Protein AF-A0A9D9XST0-F1 (afdb_monomer_lite)

Sequence (79 aa):
MSNLREVQGYYGKSTPTTIFVYDKRNGSRWYAVEDSTNINCTYDEIEEGTNVENLSDFDTLGADNPVNSMEDLEREVDE

Foldseek 3Di:
DFDWDWAWEAEDPRHIWIKIWTQDPVQKIWIDTAQAQKIFIASDDDHHHDYCVPTDTDDIDGHPGGDHDNVSRVVRVVD

Structure (mmCIF, N/CA/C/O backbone):
data_AF-A0A9D9XST0-F1
#
_entry.id   AF-A0A9D9XST0-F1
#
loop_
_atom_site.group_PDB
_atom_site.id
_atom_site.type_symbol
_atom_site.label_atom_id
_atom_site.label_alt_id
_atom_site.label_comp_id
_atom_site.label_asym_id
_atom_site.label_entity_id
_atom_site.label_seq_id
_atom_site.pdbx_PDB_ins_code
_atom_site.Cartn_x
_atom_site.Cartn_y
_atom_site.Cartn_z
_atom_site.occupancy
_atom_site.B_iso_or_equiv
_atom_site.auth_seq_id
_atom_site.auth_comp_id
_atom_site.auth_asym_id
_atom_site.auth_atom_id
_atom_site.pdbx_PDB_model_num
ATOM 1 N N . MET A 1 1 ? 18.848 -1.705 -3.029 1.00 47.78 1 MET A N 1
ATOM 2 C CA . MET A 1 1 ? 18.094 -2.267 -1.901 1.00 47.78 1 MET A CA 1
ATOM 3 C C . MET A 1 1 ? 16.641 -2.006 -2.221 1.00 47.78 1 MET A C 1
ATOM 5 O O . MET A 1 1 ? 16.321 -0.859 -2.503 1.00 47.78 1 MET A O 1
ATOM 9 N N . SER A 1 2 ? 15.850 -3.061 -2.389 1.00 60.78 2 SER A N 1
ATOM 10 C CA . SER A 1 2 ? 14.401 -2.972 -2.227 1.00 60.78 2 SER A CA 1
ATOM 11 C C . SER A 1 2 ? 14.168 -2.676 -0.747 1.00 60.78 2 SER A C 1
ATOM 13 O O . SER A 1 2 ? 14.777 -3.332 0.098 1.00 60.78 2 SER A O 1
ATOM 15 N N . ASN A 1 3 ? 13.408 -1.629 -0.440 1.00 88.44 3 ASN A N 1
ATOM 16 C CA . ASN A 1 3 ? 13.053 -1.308 0.937 1.00 88.44 3 ASN A CA 1
ATOM 17 C C . ASN A 1 3 ? 11.560 -1.582 1.077 1.00 88.44 3 ASN A C 1
ATOM 19 O O . ASN A 1 3 ? 10.730 -0.788 0.636 1.00 88.44 3 ASN A O 1
ATOM 23 N N . LEU A 1 4 ? 11.254 -2.755 1.621 1.00 96.00 4 LEU A N 1
ATOM 24 C CA . LEU A 1 4 ? 9.923 -3.097 2.093 1.00 96.00 4 LEU A CA 1
ATOM 25 C C . LEU A 1 4 ? 9.736 -2.495 3.482 1.00 96.00 4 LEU A C 1
ATOM 27 O O . LEU A 1 4 ? 10.656 -2.540 4.307 1.00 96.00 4 LEU A O 1
ATOM 31 N N . ARG A 1 5 ? 8.569 -1.905 3.724 1.00 96.81 5 ARG A N 1
ATOM 32 C CA . ARG A 1 5 ? 8.202 -1.369 5.034 1.00 96.81 5 ARG A CA 1
ATOM 33 C C . ARG A 1 5 ? 6.697 -1.397 5.251 1.00 96.81 5 ARG A C 1
ATOM 35 O O . ARG A 1 5 ? 5.919 -1.370 4.301 1.00 96.81 5 ARG A O 1
ATOM 42 N N . GLU A 1 6 ? 6.320 -1.369 6.518 1.00 97.44 6 GLU A N 1
ATOM 43 C CA . GLU A 1 6 ? 4.946 -1.187 6.972 1.00 97.44 6 GLU A CA 1
ATOM 44 C C . GLU A 1 6 ? 4.806 0.213 7.552 1.00 97.44 6 GLU A C 1
ATOM 46 O O . GLU A 1 6 ? 5.717 0.698 8.229 1.00 97.44 6 GLU A O 1
ATOM 51 N N . VAL A 1 7 ? 3.671 0.853 7.293 1.00 97.50 7 VAL A N 1
ATOM 52 C CA . VAL A 1 7 ? 3.302 2.115 7.937 1.00 97.50 7 VAL A CA 1
ATOM 53 C C . VAL A 1 7 ? 1.856 2.052 8.401 1.00 97.50 7 VAL A C 1
ATOM 55 O O . VAL A 1 7 ? 1.010 1.442 7.740 1.00 97.50 7 VAL A O 1
ATOM 58 N N . GLN A 1 8 ? 1.553 2.680 9.535 1.00 98.31 8 GLN A N 1
ATOM 59 C CA . GLN A 1 8 ? 0.167 2.833 9.970 1.00 98.31 8 GLN A CA 1
ATOM 60 C C . GLN A 1 8 ? -0.438 4.057 9.292 1.00 98.31 8 GLN A C 1
ATOM 62 O O . GLN A 1 8 ? 0.113 5.153 9.338 1.00 98.31 8 GLN A O 1
ATOM 67 N N . GLY A 1 9 ? -1.590 3.888 8.656 1.00 97.75 9 GLY A N 1
ATOM 68 C CA . GLY A 1 9 ? -2.253 4.952 7.916 1.00 97.75 9 GLY A CA 1
ATOM 69 C C . GLY A 1 9 ? -3.761 4.797 7.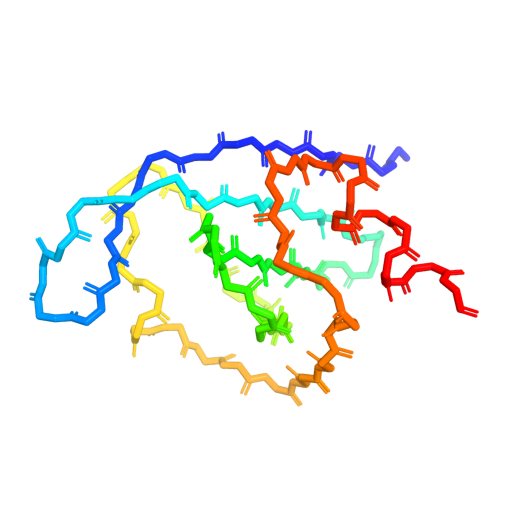928 1.00 97.75 9 GLY A C 1
ATOM 70 O O . GLY A 1 9 ? -4.343 4.255 8.869 1.00 97.75 9 GLY A O 1
ATOM 71 N N . TYR A 1 10 ? -4.402 5.308 6.884 1.00 98.06 10 TYR A N 1
ATOM 72 C CA . TYR A 1 10 ? -5.848 5.305 6.755 1.00 98.06 10 TYR A CA 1
ATOM 73 C C . TYR A 1 10 ? -6.289 4.904 5.352 1.00 98.06 10 TYR A C 1
ATOM 75 O O . TYR A 1 10 ? -5.651 5.256 4.360 1.00 98.06 10 TYR A O 1
ATOM 83 N N . TYR A 1 11 ? -7.435 4.234 5.292 1.00 95.12 11 TYR A N 1
ATOM 84 C CA . TYR A 1 11 ? -8.175 3.950 4.069 1.00 95.12 11 TYR A CA 1
ATOM 85 C C . TYR A 1 11 ? -9.582 4.562 4.134 1.00 95.12 11 TYR A C 1
ATOM 87 O O . TYR A 1 11 ? -10.195 4.675 5.209 1.00 95.12 11 TYR A O 1
ATOM 95 N N . GLY A 1 12 ? -10.116 4.980 2.985 1.00 91.31 12 GLY A N 1
ATOM 96 C CA . GLY A 1 12 ? -11.415 5.636 2.897 1.00 91.31 12 GLY A CA 1
ATOM 97 C C . GLY A 1 12 ? -11.496 6.929 3.724 1.00 91.31 12 GLY A C 1
ATOM 98 O O . GLY A 1 12 ? -10.598 7.771 3.727 1.00 91.31 12 GLY A O 1
ATOM 99 N N . LYS A 1 13 ? -12.610 7.114 4.450 1.00 87.00 13 LYS A N 1
ATOM 100 C CA . LYS A 1 13 ? -12.870 8.374 5.173 1.00 87.00 13 LYS A CA 1
ATOM 101 C C . LYS A 1 13 ? -11.908 8.642 6.328 1.00 87.00 13 LYS A C 1
ATOM 103 O O . LYS A 1 13 ? -11.693 9.819 6.592 1.00 87.00 13 LYS A O 1
ATOM 108 N N . SER A 1 14 ? -11.424 7.610 7.029 1.00 89.38 14 SER A N 1
ATOM 109 C CA . SER A 1 14 ? -10.433 7.647 8.134 1.00 89.38 14 SER A CA 1
ATOM 110 C C . SER A 1 14 ? -10.346 6.274 8.835 1.00 89.38 14 SER A C 1
ATOM 112 O O . SER A 1 14 ? -10.233 6.215 10.058 1.00 89.38 14 SER A O 1
ATOM 114 N N . THR A 1 15 ? -10.484 5.153 8.122 1.00 96.38 15 THR A N 1
ATOM 115 C CA . THR A 1 15 ? -10.380 3.831 8.766 1.00 96.38 15 THR A CA 1
ATOM 116 C C . THR A 1 15 ? -8.902 3.522 8.996 1.00 96.38 15 THR A C 1
ATOM 118 O O . THR A 1 15 ? -8.190 3.442 7.997 1.00 96.38 15 THR A O 1
ATOM 121 N N . PRO A 1 16 ? -8.420 3.384 10.248 1.00 97.44 16 PRO A N 1
ATOM 122 C CA . PRO A 1 16 ? -7.022 3.052 10.507 1.00 97.44 16 PRO A CA 1
ATOM 123 C C . PRO A 1 16 ? -6.673 1.700 9.892 1.00 97.44 16 PRO A C 1
ATOM 125 O O . PRO A 1 16 ? -7.473 0.769 9.988 1.00 97.44 16 PRO A O 1
ATOM 128 N N . THR A 1 17 ? -5.504 1.601 9.271 1.00 97.50 17 THR A N 1
ATOM 129 C CA . THR A 1 17 ? -5.078 0.383 8.581 1.00 97.50 17 THR A CA 1
ATOM 130 C C . THR A 1 17 ? -3.563 0.291 8.480 1.00 97.50 17 THR A C 1
ATOM 132 O O . THR A 1 17 ? -2.873 1.315 8.451 1.00 97.50 17 THR A O 1
ATOM 135 N N . THR A 1 18 ? -3.053 -0.931 8.355 1.00 98.38 18 THR A N 1
ATOM 136 C CA . THR A 1 18 ? -1.670 -1.172 7.942 1.00 98.38 18 THR A CA 1
ATOM 137 C C . THR A 1 18 ? -1.554 -0.987 6.429 1.00 98.38 18 THR A C 1
ATOM 139 O O . THR A 1 18 ? -2.424 -1.429 5.673 1.00 98.38 18 THR A O 1
ATOM 142 N N . ILE A 1 19 ? -0.496 -0.306 5.989 1.00 98.50 19 ILE A N 1
ATOM 143 C CA . ILE A 1 19 ? -0.137 -0.141 4.580 1.00 98.50 19 ILE A CA 1
ATOM 144 C C . ILE A 1 19 ? 1.231 -0.787 4.373 1.00 98.50 19 ILE A C 1
ATOM 146 O O . ILE A 1 19 ? 2.218 -0.391 4.998 1.00 98.50 19 ILE A O 1
ATOM 150 N N . PHE A 1 20 ? 1.290 -1.759 3.472 1.00 98.50 20 PHE A N 1
ATOM 151 C CA . PHE A 1 20 ? 2.533 -2.357 3.002 1.00 98.50 20 PHE A CA 1
ATOM 152 C C . PHE A 1 20 ? 3.087 -1.501 1.871 1.00 98.50 20 PHE A C 1
ATOM 154 O O . PHE A 1 20 ? 2.348 -1.155 0.952 1.00 98.50 20 PHE A O 1
ATOM 161 N N . VAL A 1 21 ? 4.371 -1.149 1.930 1.00 98.31 21 VAL A N 1
ATOM 162 C CA . VAL A 1 21 ? 5.030 -0.292 0.938 1.00 98.31 21 VAL A CA 1
ATOM 163 C C . VAL A 1 21 ? 6.288 -0.970 0.423 1.00 98.31 21 VAL A C 1
ATOM 165 O O . VAL A 1 21 ? 7.137 -1.415 1.195 1.00 98.31 21 VAL A O 1
ATOM 168 N N . TYR A 1 22 ? 6.430 -0.984 -0.897 1.00 97.31 22 TYR A N 1
ATOM 169 C CA . TYR A 1 22 ? 7.590 -1.472 -1.617 1.00 97.31 22 TYR A CA 1
ATOM 170 C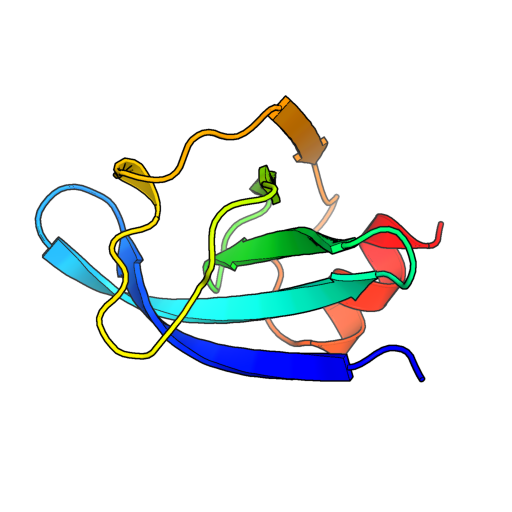 C . TYR A 1 22 ? 8.210 -0.343 -2.455 1.00 97.31 22 TYR A C 1
ATOM 172 O O . TYR A 1 22 ? 7.781 -0.043 -3.574 1.00 97.31 22 TYR A O 1
ATOM 180 N N . ASP A 1 23 ? 9.276 0.258 -1.916 1.00 96.69 23 ASP A N 1
ATOM 181 C CA . ASP A 1 23 ? 10.083 1.271 -2.601 1.00 96.69 23 ASP A CA 1
ATOM 182 C C . ASP A 1 23 ? 10.965 0.638 -3.703 1.00 96.69 23 ASP A C 1
ATOM 184 O O . ASP A 1 23 ? 11.848 -0.193 -3.437 1.00 96.69 23 ASP A O 1
ATOM 188 N N . LYS A 1 24 ? 10.785 1.079 -4.954 1.00 94.44 24 LYS A N 1
ATOM 189 C CA . LYS A 1 24 ? 11.610 0.686 -6.108 1.00 94.44 24 LYS A CA 1
ATOM 190 C C . LYS A 1 24 ? 12.733 1.699 -6.356 1.00 94.44 24 LYS A C 1
ATOM 192 O O . LYS A 1 24 ? 12.668 2.874 -6.003 1.00 94.44 24 LYS A O 1
ATOM 197 N N . ARG A 1 25 ? 13.801 1.259 -7.034 1.00 92.44 25 ARG A N 1
ATOM 198 C CA . ARG A 1 25 ? 15.000 2.093 -7.292 1.00 92.44 25 ARG A CA 1
ATOM 199 C C . ARG A 1 25 ? 14.748 3.301 -8.200 1.00 92.44 25 ARG A C 1
ATOM 201 O O . ARG A 1 25 ? 15.541 4.235 -8.186 1.00 92.44 25 ARG A O 1
ATOM 208 N N . ASN A 1 26 ? 13.698 3.254 -9.012 1.00 92.69 26 ASN A N 1
ATOM 209 C CA . ASN A 1 26 ? 13.258 4.348 -9.883 1.00 92.69 26 ASN A CA 1
ATOM 210 C C . ASN A 1 26 ? 12.455 5.427 -9.126 1.00 92.69 26 ASN A C 1
ATOM 212 O O . ASN A 1 26 ? 12.038 6.398 -9.748 1.00 92.69 26 ASN A O 1
ATOM 216 N N . GLY A 1 27 ? 12.235 5.262 -7.817 1.00 93.81 27 GLY A N 1
ATOM 217 C CA . GLY A 1 27 ? 11.465 6.187 -6.989 1.00 93.81 27 GLY A CA 1
ATOM 218 C C . GLY A 1 27 ? 9.960 5.924 -6.970 1.00 93.81 27 GLY A C 1
ATOM 219 O O . GLY A 1 27 ? 9.253 6.652 -6.281 1.00 93.81 27 GLY A O 1
ATOM 220 N N . SER A 1 28 ? 9.464 4.909 -7.690 1.00 96.44 28 SER A N 1
ATOM 221 C CA . SER A 1 28 ? 8.070 4.487 -7.562 1.00 96.44 28 SER A CA 1
ATOM 222 C C . SER A 1 28 ? 7.869 3.654 -6.300 1.00 96.44 28 SER A C 1
ATOM 224 O O . SER A 1 28 ? 8.780 2.951 -5.850 1.00 96.44 28 SER A O 1
ATOM 226 N N . ARG A 1 29 ? 6.657 3.700 -5.757 1.00 97.44 29 ARG A N 1
ATOM 227 C CA . ARG A 1 29 ? 6.269 2.986 -4.544 1.00 97.44 29 ARG A CA 1
ATOM 228 C C . ARG A 1 29 ? 5.017 2.200 -4.837 1.00 97.44 29 ARG A C 1
ATOM 230 O O . ARG A 1 29 ? 3.967 2.784 -5.090 1.00 97.44 29 ARG A O 1
ATOM 237 N N . TRP A 1 30 ? 5.159 0.885 -4.830 1.00 98.06 30 TRP A N 1
ATOM 238 C CA . TRP A 1 30 ? 4.003 0.006 -4.833 1.00 98.06 30 TRP A CA 1
ATOM 239 C C . TRP A 1 30 ? 3.500 -0.124 -3.409 1.00 98.06 30 TRP A C 1
ATOM 241 O O . TRP A 1 30 ? 4.307 -0.200 -2.482 1.00 98.06 30 TRP A O 1
ATOM 251 N N . TYR A 1 31 ? 2.192 -0.118 -3.221 1.00 98.38 31 TYR A N 1
ATOM 252 C CA . TYR A 1 31 ? 1.610 -0.268 -1.905 1.00 98.38 31 TYR A CA 1
ATOM 253 C C . TYR A 1 31 ? 0.286 -1.013 -1.957 1.00 98.38 31 TYR A C 1
ATOM 255 O O . TYR A 1 31 ? -0.427 -1.000 -2.961 1.00 98.38 31 TYR A O 1
ATOM 263 N N . ALA A 1 32 ? -0.041 -1.640 -0.837 1.00 98.38 32 ALA A N 1
ATOM 264 C CA . ALA A 1 32 ? -1.321 -2.280 -0.610 1.00 98.38 32 ALA A CA 1
ATOM 265 C C . ALA A 1 32 ? -1.772 -2.002 0.819 1.00 98.38 32 ALA A C 1
ATOM 267 O O . ALA A 1 32 ? -0.964 -1.953 1.746 1.00 98.38 32 ALA A O 1
ATOM 268 N N . VAL A 1 33 ? -3.075 -1.821 0.989 1.00 97.94 33 VAL A N 1
ATOM 269 C CA . VAL A 1 33 ? -3.701 -1.822 2.310 1.00 97.94 33 VAL A CA 1
ATOM 270 C C . VAL A 1 33 ? -3.854 -3.276 2.765 1.00 97.94 33 VAL A C 1
ATOM 272 O O . VAL A 1 33 ? -4.126 -4.144 1.939 1.00 97.94 33 VAL A O 1
ATOM 275 N N . GLU A 1 34 ? -3.673 -3.552 4.053 1.00 97.75 34 GLU A N 1
ATOM 276 C CA . GLU A 1 34 ? -3.943 -4.876 4.633 1.00 97.75 34 GLU A CA 1
ATOM 277 C C . GLU A 1 34 ? -5.343 -5.393 4.258 1.00 97.75 34 GLU A C 1
ATOM 279 O O . GLU A 1 34 ? -6.298 -4.620 4.163 1.00 97.75 34 GLU A O 1
ATOM 284 N N . ASP A 1 35 ? -5.446 -6.696 3.983 1.00 97.44 35 ASP A N 1
ATOM 285 C CA . ASP A 1 35 ? -6.648 -7.372 3.472 1.00 97.44 35 ASP A CA 1
ATOM 286 C C . ASP A 1 35 ? -7.148 -6.887 2.089 1.00 97.44 35 ASP A C 1
ATOM 288 O O . ASP A 1 35 ? -8.195 -7.332 1.604 1.00 97.44 35 ASP A O 1
ATOM 292 N N . SER A 1 36 ? -6.403 -6.018 1.397 1.00 96.94 36 SER A N 1
ATOM 293 C CA . SER A 1 36 ? -6.715 -5.592 0.029 1.00 96.94 36 SER A CA 1
ATOM 294 C C . SER A 1 36 ? -6.145 -6.562 -1.001 1.00 96.94 36 SER A C 1
ATOM 296 O O . SER A 1 36 ? -5.026 -7.052 -0.873 1.00 96.94 36 SER A O 1
ATOM 298 N N . THR A 1 37 ? -6.886 -6.780 -2.084 1.00 97.88 37 THR A N 1
ATOM 299 C CA . THR A 1 37 ? -6.351 -7.373 -3.321 1.00 97.88 37 THR A CA 1
ATOM 300 C C . THR A 1 37 ? -5.902 -6.309 -4.321 1.00 97.88 37 THR A C 1
ATOM 302 O O . THR A 1 37 ? -5.303 -6.636 -5.338 1.00 97.88 37 THR A O 1
ATOM 305 N N . ASN A 1 38 ? -6.225 -5.037 -4.078 1.00 97.69 38 ASN A N 1
ATOM 306 C CA . ASN A 1 38 ? -5.812 -3.933 -4.930 1.00 97.69 38 ASN A CA 1
ATOM 307 C C . ASN A 1 38 ? -4.440 -3.415 -4.494 1.00 97.69 38 ASN A C 1
ATOM 309 O O . ASN A 1 38 ? -4.281 -3.008 -3.337 1.00 97.69 38 ASN A O 1
ATOM 313 N N . ILE A 1 39 ? -3.495 -3.410 -5.431 1.00 98.25 39 ILE A N 1
ATOM 314 C CA . ILE A 1 39 ? -2.131 -2.926 -5.251 1.00 98.25 39 ILE A CA 1
ATOM 315 C C . ILE A 1 39 ? -1.946 -1.730 -6.181 1.00 98.25 39 ILE A C 1
ATOM 317 O O . ILE A 1 39 ? -2.149 -1.825 -7.390 1.00 98.25 39 ILE A O 1
ATOM 321 N N . ASN A 1 40 ? -1.550 -0.595 -5.623 1.00 98.50 40 ASN A N 1
ATOM 322 C CA . ASN A 1 40 ? -1.419 0.660 -6.353 1.00 98.50 40 ASN A CA 1
ATOM 323 C C . ASN A 1 40 ? 0.045 1.101 -6.413 1.00 98.50 40 ASN A C 1
ATOM 325 O O . ASN A 1 40 ? 0.856 0.724 -5.566 1.00 98.50 40 ASN A O 1
ATOM 329 N N . CYS A 1 41 ? 0.385 1.923 -7.404 1.00 98.06 41 CYS A N 1
ATOM 330 C CA . CYS A 1 41 ? 1.705 2.524 -7.538 1.00 98.06 41 CYS A CA 1
ATOM 331 C C . CYS A 1 41 ? 1.623 4.047 -7.548 1.00 98.06 41 CYS A C 1
ATOM 333 O O . CYS A 1 41 ? 0.876 4.633 -8.334 1.00 98.06 41 CYS A O 1
ATOM 335 N N . THR A 1 42 ? 2.453 4.691 -6.730 1.00 98.50 42 THR A N 1
ATOM 336 C CA . THR A 1 42 ? 2.552 6.151 -6.652 1.00 98.50 42 THR A CA 1
ATOM 337 C C . THR A 1 42 ? 4.008 6.629 -6.614 1.00 98.50 42 THR A C 1
ATOM 339 O O . THR A 1 42 ? 4.933 5.867 -6.322 1.00 98.50 42 THR A O 1
ATOM 342 N N . TYR A 1 43 ? 4.227 7.900 -6.953 1.00 97.88 43 TYR A N 1
ATOM 343 C CA . TYR A 1 43 ? 5.482 8.615 -6.691 1.00 97.88 43 TYR A CA 1
ATOM 344 C C . TYR A 1 43 ? 5.401 9.486 -5.434 1.00 97.88 43 TYR A C 1
ATOM 346 O O . TYR A 1 43 ? 6.421 10.053 -5.026 1.00 97.88 43 TYR A O 1
ATOM 354 N N . ASP A 1 44 ? 4.229 9.572 -4.811 1.00 98.06 44 ASP A N 1
ATOM 355 C CA . ASP A 1 44 ? 4.035 10.279 -3.554 1.00 98.06 44 ASP A CA 1
ATOM 356 C C . ASP A 1 44 ? 4.709 9.518 -2.406 1.00 98.06 44 ASP A C 1
ATOM 358 O O . ASP A 1 44 ? 4.949 8.306 -2.473 1.00 98.06 44 ASP A O 1
ATOM 362 N N . GLU A 1 45 ? 5.081 10.243 -1.356 1.00 96.75 45 GLU A N 1
ATOM 363 C CA . GLU A 1 45 ? 5.625 9.641 -0.142 1.00 96.75 45 GLU A CA 1
ATOM 364 C C . GLU A 1 45 ? 4.499 9.018 0.687 1.00 96.75 45 GLU A C 1
ATOM 366 O O . GLU A 1 45 ? 3.415 9.584 0.815 1.00 96.75 45 GLU A O 1
ATOM 371 N N . ILE A 1 46 ? 4.770 7.841 1.254 1.00 97.56 46 ILE A N 1
ATOM 372 C CA . ILE A 1 46 ? 3.849 7.141 2.152 1.00 97.56 46 ILE A CA 1
ATOM 373 C C . ILE A 1 46 ? 4.529 7.024 3.512 1.00 97.56 46 ILE A C 1
ATOM 375 O O . ILE A 1 46 ? 5.541 6.329 3.666 1.00 97.56 46 ILE A O 1
ATOM 379 N N . GLU A 1 47 ? 3.972 7.735 4.482 1.00 97.25 47 GLU A N 1
ATOM 380 C CA . GLU A 1 47 ? 4.473 7.863 5.850 1.00 97.25 47 GLU A CA 1
ATOM 381 C C . GLU A 1 47 ? 3.382 7.531 6.879 1.00 97.25 47 GLU A C 1
ATOM 383 O O . GLU A 1 47 ? 2.207 7.367 6.538 1.00 97.25 47 GLU A O 1
ATOM 388 N N . GLU A 1 48 ? 3.757 7.477 8.155 1.00 97.81 48 GLU A N 1
ATOM 389 C CA . GLU A 1 48 ? 2.818 7.319 9.268 1.00 97.81 48 GLU A CA 1
ATOM 390 C C . GLU A 1 48 ? 1.688 8.363 9.223 1.00 97.81 48 GLU A C 1
ATOM 392 O O . GLU A 1 48 ? 1.917 9.570 9.129 1.00 97.81 48 GLU A O 1
ATOM 397 N N . GLY A 1 49 ? 0.447 7.892 9.307 1.00 97.62 49 GLY A N 1
ATOM 398 C CA . GLY A 1 49 ? -0.765 8.701 9.226 1.00 97.62 49 GLY A CA 1
ATOM 399 C C . GLY A 1 49 ? -1.224 9.047 7.805 1.00 97.62 49 GLY A C 1
ATOM 400 O O . GLY A 1 49 ? -2.210 9.774 7.664 1.00 97.62 49 GLY A O 1
ATOM 401 N N . THR A 1 50 ? -0.566 8.533 6.761 1.00 97.38 50 THR A N 1
ATOM 402 C CA . THR A 1 50 ? -0.993 8.742 5.366 1.00 97.38 50 THR A CA 1
ATOM 403 C C . THR A 1 50 ? -2.387 8.168 5.135 1.00 97.38 50 THR A C 1
ATOM 405 O O . THR A 1 50 ? -2.664 7.028 5.499 1.00 97.38 50 THR A O 1
ATOM 408 N N . ASN A 1 51 ? -3.266 8.944 4.496 1.00 97.50 51 ASN A N 1
ATOM 409 C CA . ASN A 1 51 ? -4.500 8.416 3.923 1.00 97.50 51 ASN A CA 1
ATOM 410 C C . ASN A 1 51 ? -4.264 8.125 2.440 1.00 97.50 51 ASN A C 1
ATOM 412 O O . ASN A 1 51 ? -4.031 9.060 1.671 1.00 97.50 51 ASN A O 1
ATOM 416 N N . VAL A 1 52 ? -4.332 6.849 2.058 1.00 96.31 52 VAL A N 1
ATOM 417 C CA . VAL A 1 52 ? -3.999 6.410 0.694 1.00 96.31 52 VAL A CA 1
ATOM 418 C C . VAL A 1 52 ? -4.949 6.964 -0.369 1.00 96.31 52 VAL A C 1
ATOM 420 O O . VAL A 1 52 ? -4.546 7.139 -1.508 1.00 96.31 52 VAL A O 1
ATOM 423 N N . GLU A 1 53 ? -6.170 7.355 0.005 1.00 96.00 53 GLU A N 1
ATOM 424 C CA . GLU A 1 53 ? -7.146 7.982 -0.905 1.00 96.00 53 GLU A CA 1
ATOM 425 C C . GLU A 1 53 ? -6.710 9.366 -1.413 1.00 96.00 53 GLU A C 1
ATOM 427 O O . GLU A 1 53 ? -7.287 9.898 -2.360 1.00 96.00 53 GLU A O 1
ATOM 432 N N . ASN A 1 54 ? -5.723 9.985 -0.757 1.00 96.19 54 ASN A N 1
ATOM 433 C CA . ASN A 1 54 ? -5.179 11.281 -1.159 1.00 96.19 54 ASN A CA 1
ATOM 434 C C . ASN A 1 54 ? -3.944 11.154 -2.061 1.00 96.19 54 ASN A C 1
ATOM 436 O O . ASN A 1 54 ? -3.428 12.180 -2.506 1.00 96.19 54 ASN A O 1
ATOM 440 N N . LEU A 1 55 ? -3.448 9.934 -2.283 1.00 97.00 55 LEU A N 1
ATOM 441 C CA . LEU A 1 55 ? -2.294 9.681 -3.136 1.00 97.00 55 LEU A CA 1
ATOM 442 C C . LEU A 1 55 ? -2.702 9.760 -4.608 1.00 97.00 55 LEU A C 1
ATOM 444 O O . LEU A 1 55 ? -3.821 9.420 -4.99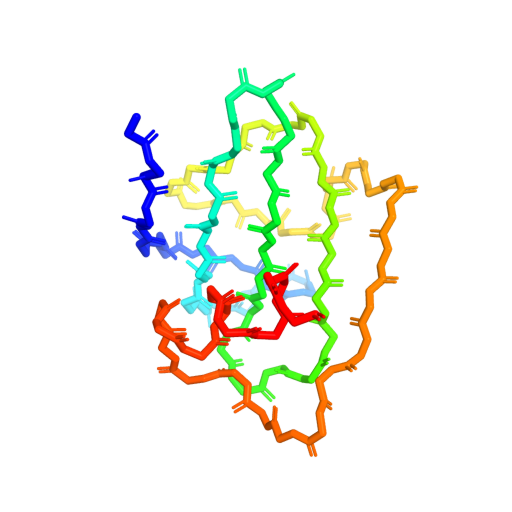5 1.00 97.00 55 LEU A O 1
ATOM 448 N N . SER A 1 56 ? -1.774 10.209 -5.445 1.00 97.44 56 SER A N 1
ATOM 449 C CA . SER A 1 56 ? -1.929 10.192 -6.893 1.00 97.44 56 SER A CA 1
ATOM 450 C C . SER A 1 56 ? -1.344 8.899 -7.453 1.00 97.44 56 SER A C 1
ATOM 452 O O . SER A 1 56 ? -0.160 8.835 -7.800 1.00 97.44 56 SER A O 1
ATOM 454 N N . ASP A 1 57 ? -2.178 7.870 -7.565 1.00 97.56 57 ASP A N 1
ATOM 455 C CA . ASP A 1 57 ? -1.786 6.600 -8.175 1.00 97.56 57 ASP A CA 1
ATOM 456 C C . ASP A 1 57 ? -1.664 6.734 -9.699 1.00 97.56 57 ASP A C 1
ATOM 458 O O . ASP A 1 57 ? -2.489 7.378 -10.354 1.00 97.56 57 ASP A O 1
ATOM 462 N N . PHE A 1 58 ? -0.631 6.125 -10.279 1.00 96.19 58 PHE A N 1
ATOM 463 C CA . PHE A 1 58 ? -0.406 6.127 -11.729 1.00 96.19 58 PHE A CA 1
ATOM 464 C C . PHE A 1 58 ? -0.410 4.727 -12.351 1.00 96.19 58 PHE A C 1
ATOM 466 O O . PHE A 1 58 ? -0.449 4.620 -13.577 1.00 96.19 58 PHE A O 1
ATOM 473 N N . ASP A 1 59 ? -0.370 3.677 -11.531 1.00 97.38 59 ASP A N 1
ATOM 474 C CA . ASP A 1 59 ? -0.476 2.285 -11.963 1.00 97.38 59 ASP A CA 1
ATOM 475 C C . ASP A 1 59 ? -1.185 1.445 -10.893 1.00 97.38 59 ASP A C 1
ATOM 477 O O . ASP A 1 59 ? -1.257 1.843 -9.726 1.00 97.38 59 ASP A O 1
ATOM 481 N N . THR A 1 60 ? -1.726 0.298 -11.293 1.00 97.06 60 THR A N 1
ATOM 482 C CA . THR A 1 60 ? -2.444 -0.619 -10.407 1.00 97.06 60 THR A CA 1
ATOM 483 C C . THR A 1 60 ? -2.385 -2.051 -10.927 1.00 97.06 60 THR A C 1
ATOM 485 O O . THR A 1 60 ? -2.426 -2.293 -12.136 1.00 97.06 60 THR A O 1
ATOM 488 N N . LEU A 1 61 ? -2.318 -3.008 -10.007 1.00 96.75 61 LEU A N 1
ATOM 489 C CA . LEU A 1 61 ? -2.465 -4.429 -10.289 1.00 96.75 61 LEU A CA 1
ATOM 490 C C . LEU A 1 61 ? -3.331 -5.098 -9.216 1.00 96.75 61 LEU A C 1
ATOM 492 O O . LEU A 1 61 ? -3.463 -4.607 -8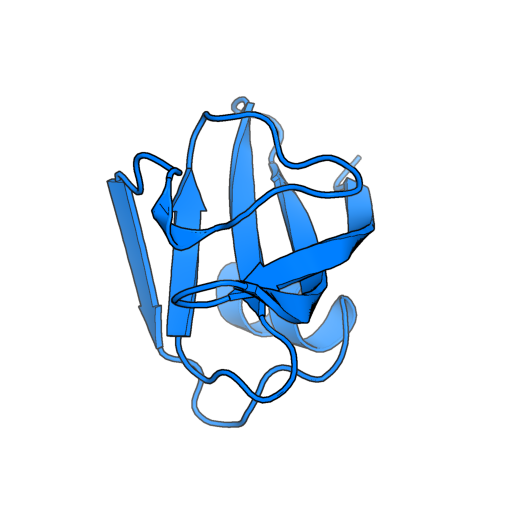.094 1.00 96.75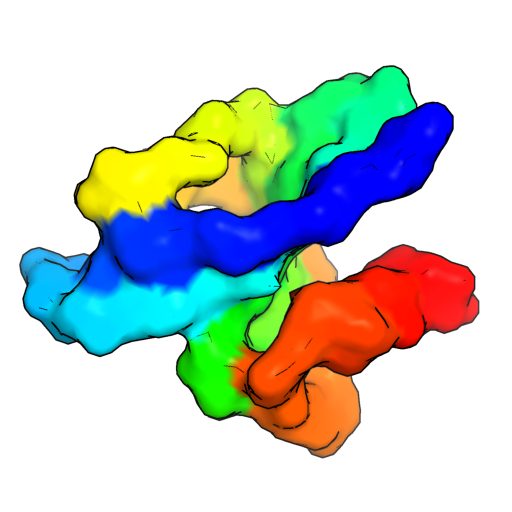 61 LEU A O 1
ATOM 496 N N . GLY A 1 62 ? -3.951 -6.215 -9.586 1.00 97.00 62 GLY A N 1
ATOM 497 C CA . GLY A 1 62 ? -4.779 -7.010 -8.686 1.00 97.00 62 GLY A CA 1
ATOM 498 C C . GLY A 1 62 ? -4.062 -8.291 -8.286 1.00 97.00 62 GLY A C 1
ATOM 499 O O . GLY A 1 62 ? -3.654 -9.044 -9.166 1.00 97.00 62 GLY A O 1
ATOM 500 N N . ALA A 1 63 ? -3.957 -8.535 -6.984 1.00 96.50 63 ALA A N 1
ATOM 501 C CA . ALA A 1 63 ? -3.490 -9.797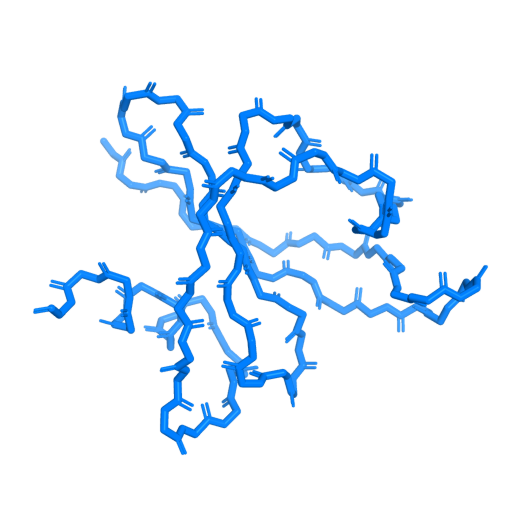 -6.426 1.00 96.50 63 ALA A CA 1
ATOM 502 C C . ALA A 1 63 ? -4.605 -10.853 -6.433 1.00 96.50 63 ALA A C 1
ATOM 504 O O . ALA A 1 63 ? -5.783 -10.532 -6.233 1.00 96.50 63 ALA A O 1
ATOM 505 N N . ASP A 1 64 ? -4.234 -12.125 -6.587 1.00 95.00 64 ASP A N 1
ATOM 506 C CA . ASP A 1 64 ? -5.184 -13.248 -6.526 1.00 95.00 64 ASP A CA 1
ATOM 507 C C . ASP A 1 64 ? -5.701 -13.505 -5.099 1.00 95.00 64 ASP A C 1
ATOM 509 O O . ASP A 1 64 ? -6.813 -14.004 -4.906 1.00 95.00 64 ASP A O 1
ATOM 513 N N . ASN A 1 65 ? -4.897 -13.162 -4.087 1.00 96.75 65 ASN A N 1
ATOM 514 C CA . ASN A 1 65 ? -5.232 -13.290 -2.670 1.00 96.75 65 ASN A CA 1
ATOM 515 C C . ASN A 1 65 ? -5.001 -11.958 -1.939 1.00 96.75 65 ASN A C 1
ATOM 517 O O . ASN A 1 65 ? -4.162 -11.169 -2.372 1.00 96.75 65 ASN A O 1
ATOM 521 N N . PRO A 1 66 ? -5.709 -11.695 -0.823 1.00 97.88 66 PRO A N 1
ATOM 522 C CA . PRO A 1 66 ? -5.485 -10.490 -0.030 1.00 97.88 66 PRO A CA 1
ATOM 523 C C . PRO A 1 66 ? -4.035 -10.366 0.453 1.00 97.88 66 PRO A C 1
ATOM 525 O O . PRO A 1 66 ? -3.467 -11.327 0.982 1.00 97.88 66 PRO A O 1
ATOM 528 N N . VAL A 1 67 ? -3.462 -9.171 0.317 1.00 97.81 67 VAL A N 1
ATOM 529 C CA . VAL A 1 67 ? -2.111 -8.855 0.789 1.00 97.81 67 VAL A CA 1
ATOM 530 C C . VAL A 1 67 ? -2.133 -8.698 2.308 1.00 97.81 67 VAL A C 1
ATOM 532 O O . VAL A 1 67 ? -2.821 -7.830 2.844 1.00 97.81 67 VAL A O 1
ATOM 535 N N . ASN A 1 68 ? -1.367 -9.541 3.001 1.00 97.81 68 ASN A N 1
ATOM 536 C CA . ASN A 1 68 ? -1.297 -9.579 4.466 1.00 97.81 68 ASN A CA 1
ATOM 537 C C . ASN A 1 68 ? 0.120 -9.352 5.006 1.00 97.81 68 ASN A C 1
ATOM 539 O O . ASN A 1 68 ? 0.346 -9.397 6.214 1.00 97.81 68 ASN A O 1
ATOM 543 N N . SER A 1 69 ? 1.090 -9.158 4.116 1.00 97.25 69 SER A N 1
ATOM 544 C CA . SER A 1 69 ? 2.490 -8.994 4.478 1.00 97.25 69 SER A CA 1
ATOM 545 C C . SER A 1 69 ? 3.258 -8.224 3.409 1.00 97.25 69 SER A C 1
ATOM 547 O O . SER A 1 69 ? 2.838 -8.117 2.252 1.00 97.25 69 SER A O 1
ATOM 549 N N . MET A 1 70 ? 4.429 -7.718 3.792 1.00 96.81 70 MET A N 1
ATOM 550 C CA . MET A 1 70 ? 5.390 -7.141 2.855 1.00 96.81 70 MET A CA 1
ATOM 551 C C . MET A 1 70 ? 5.842 -8.160 1.804 1.00 96.81 70 MET A C 1
ATOM 553 O O . MET A 1 70 ? 6.014 -7.806 0.641 1.00 96.81 70 MET A O 1
ATOM 557 N N . GLU A 1 71 ? 6.017 -9.420 2.198 1.00 95.94 71 GLU A N 1
ATOM 558 C CA . GLU A 1 71 ? 6.420 -10.502 1.303 1.00 95.94 71 GLU A CA 1
ATOM 559 C C . GLU A 1 71 ? 5.338 -10.830 0.268 1.00 95.94 71 GLU A C 1
ATOM 561 O O . GLU A 1 71 ? 5.670 -11.122 -0.880 1.00 95.94 71 GLU A O 1
ATOM 566 N N . ASP A 1 72 ? 4.055 -10.752 0.641 1.00 97.19 72 ASP A N 1
ATOM 567 C CA . ASP A 1 72 ? 2.960 -10.863 -0.325 1.00 97.19 72 ASP A CA 1
ATOM 568 C C . ASP A 1 72 ? 3.037 -9.726 -1.343 1.00 97.19 72 ASP A C 1
ATOM 570 O O . ASP A 1 72 ? 3.041 -9.986 -2.540 1.00 97.19 72 ASP A O 1
ATOM 574 N N . LEU A 1 73 ? 3.189 -8.479 -0.888 1.00 97.25 73 LEU A N 1
ATOM 575 C CA . LEU A 1 73 ? 3.313 -7.335 -1.791 1.00 97.25 73 LEU A CA 1
ATOM 576 C C . LEU A 1 73 ? 4.517 -7.465 -2.739 1.00 97.25 73 LEU A C 1
ATOM 578 O O . LEU A 1 73 ? 4.389 -7.186 -3.928 1.00 97.25 73 LEU A O 1
ATOM 582 N N . GLU A 1 74 ? 5.690 -7.858 -2.231 1.00 96.62 74 GLU A N 1
ATOM 583 C CA . GLU A 1 74 ? 6.879 -8.058 -3.069 1.00 96.62 74 GLU A CA 1
ATOM 584 C C . GLU A 1 74 ? 6.624 -9.115 -4.142 1.00 96.62 74 GLU A C 1
ATOM 586 O O . GLU A 1 74 ? 6.927 -8.865 -5.309 1.00 96.62 74 GLU A O 1
ATOM 591 N N . ARG A 1 75 ? 6.027 -10.249 -3.756 1.00 95.50 75 ARG A N 1
ATOM 592 C CA . ARG A 1 75 ? 5.689 -11.339 -4.671 1.00 95.50 75 ARG A CA 1
ATOM 593 C C . ARG A 1 75 ? 4.782 -10.856 -5.803 1.00 95.50 75 ARG A C 1
ATOM 595 O O . ARG A 1 75 ? 5.162 -10.997 -6.955 1.00 95.50 75 ARG A O 1
ATOM 602 N N . GLU A 1 76 ? 3.642 -10.242 -5.493 1.00 96.06 76 GLU A N 1
ATOM 603 C CA . GLU A 1 76 ? 2.667 -9.838 -6.523 1.00 96.06 76 GLU A CA 1
ATOM 604 C C . GLU A 1 76 ? 3.208 -8.742 -7.467 1.00 96.06 76 GLU A C 1
ATOM 606 O O . GLU A 1 76 ? 2.742 -8.606 -8.594 1.00 96.06 76 GLU A O 1
ATOM 611 N N . VAL A 1 77 ? 4.180 -7.935 -7.022 1.00 95.25 77 VAL A N 1
ATOM 612 C CA . VAL A 1 77 ? 4.756 -6.839 -7.824 1.00 95.25 77 VAL A CA 1
ATOM 613 C C . VAL A 1 77 ? 5.940 -7.291 -8.690 1.00 95.25 77 VAL A C 1
ATOM 615 O O . VAL A 1 77 ? 6.201 -6.667 -9.720 1.00 95.25 77 VAL A O 1
ATOM 618 N N . ASP A 1 78 ? 6.708 -8.294 -8.256 1.00 93.38 78 ASP A N 1
ATOM 619 C CA . ASP A 1 78 ? 7.897 -8.788 -8.974 1.00 93.38 78 ASP A CA 1
ATOM 620 C C . ASP A 1 78 ? 7.651 -10.064 -9.810 1.00 93.38 78 ASP A C 1
ATOM 622 O O . ASP A 1 78 ? 8.586 -10.532 -10.472 1.00 93.38 78 ASP A O 1
ATOM 626 N N . GLU A 1 79 ? 6.430 -10.609 -9.803 1.00 84.12 79 GLU A N 1
ATOM 627 C CA . GLU A 1 79 ? 5.963 -11.653 -10.738 1.00 84.12 79 GLU A CA 1
ATOM 628 C C . GLU A 1 79 ? 5.761 -11.134 -12.177 1.00 84.12 79 GLU A C 1
ATOM 630 O O . GLU A 1 79 ? 6.162 -11.871 -13.116 1.00 84.12 79 GLU A O 1
#

Radius of gyration: 11.16 Å; chains: 1; bounding box: 31×25×22 Å

Secondary structure (DSSP, 8-state):
--EEEEEEEEETTTEEEEEEEEE-TTS-EEEEETT-SEEEEESS---TT-BGGGS-EEEEEE-SS---SHHHHHHHHH-

pLDDT: mean 95.34, std 7.18, range [47.78, 98.5]